Protein AF-A0A820BL66-F1 (afdb_monomer_lite)

InterPro domains:
  IPR003409 MORN repeat [PF02493] (2-18)
  IPR003409 MORN repeat [PF02493] (19-39)
  IPR003409 MORN repeat [PF02493] (42-53)
  IPR003409 MORN repeat [SM00698] (2-15)
  IPR003409 MORN repeat [SM00698] (17-38)

Foldseek 3Di:
DQPAAAAWDWDADPQGKIKTGGDDSNFQAQWIWIADPVRDIDTAGDDRNDDPDD

Sequence (54 aa):
MNNQPNGQGIFTWPDGNRYEGSFKDGKMHGNGVLYYTDGRKYIGNWIYGKSNGP

pLDDT: mean 90.48, std 11.38, range [41.88, 97.69]

Structure (mmCIF, N/CA/C/O backbone):
data_AF-A0A820BL66-F1
#
_entry.id   AF-A0A820BL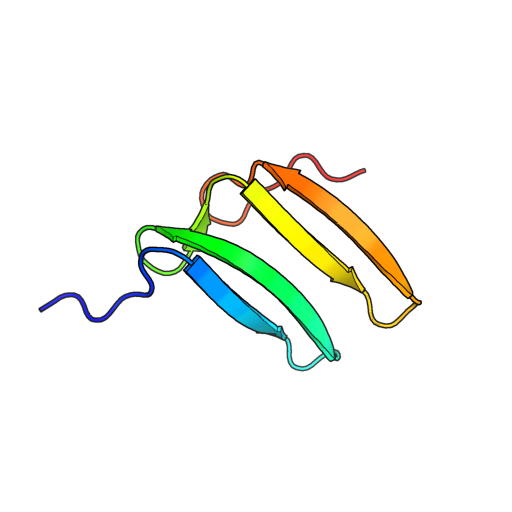66-F1
#
loop_
_atom_site.group_PDB
_atom_site.id
_atom_site.type_symbol
_atom_site.label_atom_id
_atom_site.label_alt_id
_atom_site.label_comp_id
_atom_site.label_asym_id
_atom_site.label_entity_id
_atom_site.label_seq_id
_atom_site.pdbx_PDB_ins_code
_atom_site.Cartn_x
_atom_site.Cartn_y
_atom_site.Cartn_z
_atom_site.occupancy
_atom_site.B_iso_or_equiv
_atom_site.auth_seq_id
_atom_site.auth_comp_id
_atom_site.auth_asym_id
_atom_site.auth_atom_id
_atom_site.pdbx_PDB_model_num
ATOM 1 N N . MET A 1 1 ? -15.549 4.531 19.113 1.00 41.88 1 MET A N 1
ATOM 2 C CA . MET A 1 1 ? -15.029 3.249 18.590 1.00 41.88 1 MET A CA 1
ATOM 3 C C . MET A 1 1 ? -14.475 3.512 17.201 1.00 41.88 1 MET A C 1
ATOM 5 O O . MET A 1 1 ? -15.258 3.755 16.293 1.00 41.88 1 MET A O 1
ATOM 9 N N . ASN A 1 2 ? -13.152 3.557 17.036 1.00 58.97 2 ASN A N 1
ATOM 10 C CA . ASN A 1 2 ? -12.553 3.745 15.713 1.00 58.97 2 ASN A CA 1
ATOM 11 C C . ASN A 1 2 ? -12.532 2.388 15.010 1.00 58.97 2 ASN A C 1
ATOM 13 O O . ASN A 1 2 ? -11.642 1.582 15.253 1.00 58.97 2 ASN A O 1
ATOM 17 N N . ASN A 1 3 ? -13.533 2.129 14.168 1.00 77.94 3 ASN A N 1
ATOM 18 C CA . ASN A 1 3 ? -13.670 0.881 13.411 1.00 77.94 3 ASN A CA 1
ATOM 19 C C . ASN A 1 3 ? -12.748 0.856 12.175 1.00 77.94 3 ASN A C 1
ATOM 21 O O . ASN A 1 3 ? -13.161 0.500 11.074 1.00 77.94 3 ASN A O 1
ATOM 25 N N . GLN A 1 4 ? -11.519 1.347 12.336 1.00 83.88 4 GLN A N 1
ATOM 26 C CA . GLN A 1 4 ? -10.551 1.439 11.253 1.00 83.88 4 GLN A CA 1
ATOM 27 C C . GLN A 1 4 ? -9.755 0.132 11.160 1.00 83.88 4 GLN A C 1
ATOM 29 O O . GLN A 1 4 ? -9.411 -0.436 12.203 1.00 83.88 4 GLN A O 1
ATOM 34 N N . PRO A 1 5 ? -9.422 -0.328 9.942 1.00 85.94 5 PRO A N 1
ATOM 35 C CA . PRO A 1 5 ? -8.528 -1.462 9.751 1.00 85.94 5 PRO A CA 1
ATOM 36 C C . PRO A 1 5 ? -7.215 -1.281 10.524 1.00 85.94 5 PRO A C 1
ATOM 38 O O . PRO A 1 5 ? -6.497 -0.297 10.330 1.00 85.94 5 PRO A O 1
ATOM 41 N N . ASN A 1 6 ? -6.922 -2.236 11.404 1.00 91.62 6 ASN A N 1
ATOM 42 C CA . ASN A 1 6 ? -5.688 -2.331 12.175 1.00 91.62 6 ASN A CA 1
ATOM 43 C C . ASN A 1 6 ? -5.242 -3.798 12.204 1.00 91.62 6 ASN A C 1
ATOM 45 O O . ASN A 1 6 ? -6.067 -4.686 12.412 1.00 91.62 6 ASN A O 1
ATOM 49 N N . GLY A 1 7 ? -3.948 -4.051 12.014 1.00 92.31 7 GLY A N 1
ATOM 50 C CA . GLY A 1 7 ? -3.400 -5.407 11.911 1.00 92.31 7 GLY A CA 1
ATOM 51 C C . GLY A 1 7 ? -3.355 -5.928 10.473 1.00 92.31 7 GLY A C 1
ATOM 52 O O . GLY A 1 7 ? -3.349 -5.145 9.530 1.00 92.31 7 GLY A O 1
ATOM 53 N N . GLN A 1 8 ? -3.256 -7.245 10.294 1.00 96.19 8 GLN A N 1
ATOM 54 C CA . GLN A 1 8 ? -3.154 -7.859 8.964 1.00 96.19 8 GLN A CA 1
ATOM 55 C C . GLN A 1 8 ? -4.490 -7.797 8.220 1.00 96.19 8 GLN A C 1
ATOM 57 O O . GLN A 1 8 ? -5.543 -8.047 8.805 1.00 96.19 8 GLN A O 1
ATOM 62 N N . GLY A 1 9 ? -4.446 -7.507 6.922 1.00 95.50 9 GLY A N 1
ATOM 63 C CA . GLY A 1 9 ? -5.639 -7.446 6.092 1.00 95.50 9 GLY A CA 1
ATOM 64 C C . GLY A 1 9 ? -5.345 -7.543 4.603 1.00 95.50 9 GLY A C 1
ATOM 65 O O . GLY A 1 9 ? -4.194 -7.560 4.160 1.00 95.50 9 GLY A O 1
ATOM 66 N N . ILE A 1 10 ? -6.428 -7.589 3.834 1.00 96.31 10 ILE A N 1
ATOM 67 C CA . ILE A 1 10 ? -6.401 -7.575 2.377 1.00 96.31 10 ILE A CA 1
ATOM 68 C C . ILE A 1 10 ? -7.216 -6.374 1.912 1.00 96.31 10 ILE A C 1
ATOM 70 O O . ILE A 1 10 ? -8.352 -6.192 2.348 1.00 96.31 10 ILE A O 1
ATOM 74 N N . PHE A 1 11 ? -6.641 -5.571 1.023 1.00 94.94 11 PHE A N 1
ATOM 75 C CA . PHE A 1 11 ? -7.343 -4.490 0.346 1.00 94.94 11 PHE A CA 1
ATOM 76 C C . PHE A 1 11 ? -7.295 -4.717 -1.158 1.00 94.94 11 PHE A C 1
ATOM 78 O O . PHE A 1 11 ? -6.216 -4.856 -1.728 1.00 94.94 11 PHE A O 1
ATOM 85 N N . THR A 1 12 ? -8.461 -4.750 -1.792 1.00 96.56 12 THR A N 1
ATOM 86 C CA . THR A 1 12 ? -8.588 -4.914 -3.241 1.00 96.56 12 THR A CA 1
ATOM 87 C C . THR A 1 12 ? -9.117 -3.615 -3.822 1.00 96.56 12 THR A C 1
ATOM 89 O O . THR A 1 12 ? -10.169 -3.129 -3.402 1.00 96.56 12 THR A O 1
ATOM 92 N N . TRP A 1 13 ? -8.384 -3.041 -4.769 1.00 94.94 13 TRP A N 1
ATOM 93 C CA . TRP A 1 13 ? -8.819 -1.855 -5.497 1.00 94.94 13 TRP A CA 1
ATOM 94 C C . TRP A 1 13 ? -9.812 -2.234 -6.608 1.00 94.94 13 TRP A C 1
ATOM 96 O O . TRP A 1 13 ? -9.793 -3.367 -7.093 1.00 94.94 13 TRP A O 1
ATOM 106 N N . PRO A 1 14 ? -10.663 -1.294 -7.063 1.00 97.00 14 PRO A N 1
ATOM 107 C CA . PRO A 1 14 ? -11.583 -1.538 -8.178 1.00 97.00 14 PRO A CA 1
ATOM 108 C C . PRO A 1 14 ? -10.897 -1.908 -9.501 1.00 97.00 14 PRO A C 1
ATOM 110 O O . PRO A 1 14 ? -11.518 -2.536 -10.351 1.00 97.00 14 PRO A O 1
ATOM 113 N N . ASP A 1 15 ? -9.629 -1.526 -9.676 1.00 94.62 15 ASP A N 1
ATOM 114 C CA . ASP A 1 15 ? -8.805 -1.879 -10.839 1.00 94.62 15 ASP A CA 1
ATOM 115 C C . ASP A 1 15 ? -8.273 -3.325 -10.793 1.00 94.62 15 ASP A C 1
ATOM 117 O O . ASP A 1 15 ? -7.631 -3.768 -11.742 1.00 94.62 15 ASP A O 1
ATOM 121 N N . GLY A 1 16 ? -8.551 -4.059 -9.709 1.00 96.25 16 GLY A N 1
ATOM 122 C CA . GLY A 1 16 ? -8.131 -5.439 -9.479 1.00 96.25 16 GLY A CA 1
ATOM 123 C C . GLY A 1 16 ? -6.779 -5.586 -8.779 1.00 96.25 16 GLY A C 1
ATOM 124 O O . GLY A 1 16 ? -6.396 -6.711 -8.453 1.00 96.25 16 GLY A O 1
ATOM 125 N N . ASN A 1 17 ? -6.061 -4.490 -8.508 1.00 96.69 17 ASN A N 1
ATOM 126 C CA . ASN A 1 17 ? -4.855 -4.548 -7.689 1.00 96.69 17 ASN A CA 1
ATOM 127 C C . ASN A 1 17 ? -5.218 -5.028 -6.278 1.00 96.69 17 ASN A C 1
ATOM 129 O O . ASN A 1 17 ? -6.316 -4.772 -5.774 1.00 96.69 17 ASN A O 1
ATOM 133 N N . ARG A 1 18 ? -4.293 -5.719 -5.612 1.00 97.50 18 ARG A N 1
ATOM 134 C CA . ARG A 1 18 ? -4.526 -6.290 -4.281 1.00 97.50 18 ARG A CA 1
ATOM 135 C C . ARG A 1 18 ? -3.333 -6.055 -3.379 1.00 97.50 18 ARG A C 1
ATOM 137 O O . ARG A 1 18 ? -2.222 -6.425 -3.722 1.00 97.50 18 ARG A O 1
ATOM 144 N N . TYR A 1 19 ? -3.561 -5.499 -2.201 1.00 96.38 19 TYR A N 1
ATOM 145 C CA . TYR A 1 19 ? -2.569 -5.405 -1.144 1.00 96.38 19 TYR A CA 1
ATOM 146 C C . TYR A 1 19 ? -2.873 -6.432 -0.066 1.00 96.38 19 TYR A C 1
ATOM 148 O O . TYR A 1 19 ? -4.004 -6.5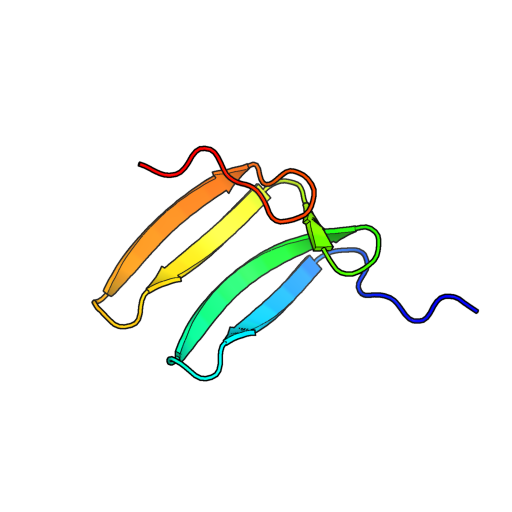32 0.405 1.00 96.38 19 TYR A O 1
ATOM 156 N N . GLU A 1 20 ? -1.850 -7.165 0.344 1.00 97.69 20 GLU A N 1
ATOM 157 C CA . GLU A 1 20 ? -1.878 -8.067 1.485 1.00 97.69 20 GLU A CA 1
ATOM 158 C C . GLU A 1 20 ? -0.813 -7.620 2.477 1.00 97.69 20 GLU A C 1
ATOM 160 O O . GLU A 1 20 ? 0.378 -7.627 2.161 1.00 97.69 20 GLU A O 1
ATOM 165 N N . GLY A 1 21 ? -1.217 -7.219 3.676 1.00 96.38 21 GLY A N 1
ATOM 166 C CA . GLY A 1 21 ? -0.256 -6.810 4.687 1.00 96.38 21 GLY A CA 1
ATOM 167 C C . GLY A 1 21 ? -0.878 -6.077 5.855 1.00 96.38 21 GLY A C 1
ATOM 168 O O . GLY A 1 21 ? -2.091 -6.084 6.066 1.00 96.38 21 GLY A O 1
ATOM 169 N N . SER A 1 22 ? -0.014 -5.425 6.622 1.00 95.81 22 SER A N 1
ATOM 170 C CA . SER A 1 22 ? -0.423 -4.714 7.824 1.00 95.81 22 SER A CA 1
ATOM 171 C C . SER A 1 22 ? -1.124 -3.386 7.504 1.00 95.81 22 SER A C 1
ATOM 173 O O . SER A 1 22 ? -0.805 -2.693 6.531 1.00 95.81 22 SER A O 1
ATOM 175 N N . PHE A 1 23 ? -2.071 -3.030 8.368 1.00 95.19 23 PHE A N 1
ATOM 176 C CA . PHE A 1 23 ? -2.813 -1.779 8.400 1.00 95.19 23 PHE A CA 1
ATOM 177 C C . PHE A 1 23 ? -2.676 -1.118 9.767 1.00 95.19 23 PHE A C 1
ATOM 179 O O . PHE A 1 23 ? -2.602 -1.786 10.803 1.00 95.19 23 PHE A O 1
ATOM 186 N N . LYS A 1 24 ? -2.678 0.210 9.758 1.00 94.00 24 LYS A N 1
ATOM 187 C CA . LYS A 1 24 ? -2.724 1.060 10.939 1.00 94.00 24 LYS A CA 1
ATOM 188 C C . LYS A 1 24 ? -3.598 2.267 10.633 1.00 94.00 24 LYS A C 1
ATOM 190 O O . LYS A 1 24 ? -3.364 2.944 9.630 1.00 94.00 24 LYS A O 1
ATOM 195 N N . ASP A 1 25 ? -4.598 2.514 11.471 1.00 92.25 25 ASP A N 1
ATOM 196 C CA . ASP A 1 25 ? -5.544 3.627 11.310 1.00 92.25 25 ASP A CA 1
ATOM 197 C C . ASP A 1 25 ? -6.172 3.666 9.899 1.00 92.25 25 ASP A C 1
ATOM 199 O O . ASP A 1 25 ? -6.250 4.699 9.230 1.00 92.25 25 ASP A O 1
ATOM 203 N N . GLY A 1 26 ? -6.542 2.485 9.389 1.00 91.31 26 GLY A N 1
ATOM 204 C CA . GLY A 1 26 ? -7.168 2.318 8.077 1.00 91.31 26 GLY A CA 1
ATOM 205 C C . GLY A 1 26 ? -6.242 2.515 6.879 1.00 91.31 26 GLY A C 1
ATOM 206 O O . GLY A 1 26 ? -6.710 2.489 5.744 1.00 91.31 26 GLY A O 1
ATOM 207 N N . LYS A 1 27 ? -4.936 2.684 7.099 1.00 93.19 27 LYS A N 1
ATOM 208 C CA . LYS A 1 27 ? -3.937 2.834 6.037 1.00 93.19 27 LYS A CA 1
AT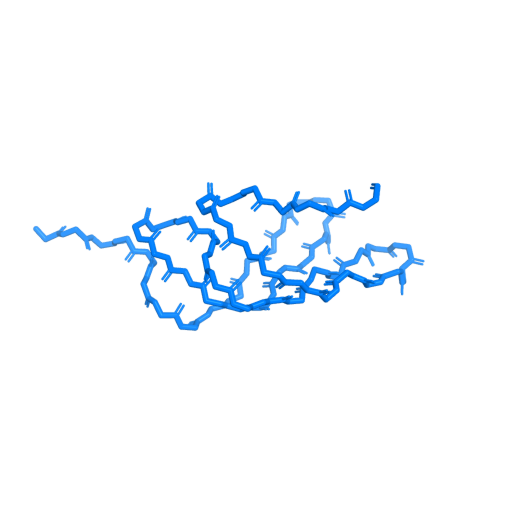OM 209 C C . LYS A 1 27 ? -2.960 1.671 6.041 1.00 93.19 27 LYS A C 1
ATOM 211 O O . LYS A 1 27 ? -2.605 1.163 7.099 1.00 93.19 27 LYS A O 1
ATOM 216 N N . MET A 1 28 ? -2.472 1.294 4.861 1.00 94.94 28 MET A N 1
ATOM 217 C CA . MET A 1 28 ? -1.397 0.306 4.722 1.00 94.94 28 MET A CA 1
ATOM 218 C C . MET A 1 28 ? -0.162 0.770 5.505 1.00 94.94 28 MET A C 1
ATOM 220 O O . MET A 1 28 ? 0.274 1.919 5.365 1.00 94.94 28 MET A O 1
ATOM 224 N N . HIS A 1 29 ? 0.382 -0.093 6.355 1.00 95.69 29 HIS A N 1
ATOM 225 C CA . HIS A 1 29 ? 1.502 0.237 7.228 1.00 95.69 29 HIS A CA 1
ATOM 226 C C . HIS A 1 29 ? 2.300 -1.016 7.590 1.00 95.69 29 HIS A C 1
ATOM 228 O O . HIS A 1 29 ? 1.700 -2.030 7.898 1.00 95.69 29 HIS A O 1
ATOM 234 N N . GLY A 1 30 ? 3.628 -0.953 7.647 1.00 93.69 30 GLY A N 1
ATOM 235 C CA . GLY A 1 30 ? 4.483 -2.112 7.900 1.00 93.69 30 GLY A CA 1
ATOM 236 C C . GLY A 1 30 ? 4.713 -2.955 6.645 1.00 93.69 30 GLY A C 1
ATOM 237 O O . GLY A 1 30 ? 4.664 -2.451 5.529 1.00 93.69 30 GLY A O 1
ATOM 238 N N . ASN A 1 31 ? 5.021 -4.239 6.815 1.00 95.25 31 ASN A N 1
ATOM 239 C CA . ASN A 1 31 ? 5.321 -5.114 5.682 1.00 95.25 31 ASN A CA 1
ATOM 240 C C . ASN A 1 31 ? 4.043 -5.510 4.935 1.00 95.25 31 ASN A C 1
ATOM 242 O O . ASN A 1 31 ? 3.038 -5.858 5.562 1.00 95.25 31 ASN A O 1
ATOM 246 N N . GLY A 1 32 ? 4.114 -5.505 3.606 1.00 96.12 32 GLY A N 1
ATOM 247 C CA . GLY A 1 32 ? 3.028 -5.975 2.760 1.00 96.12 32 GLY A CA 1
ATOM 248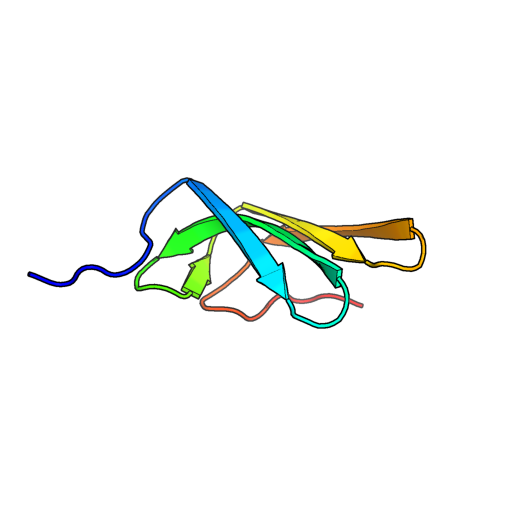 C C . GLY A 1 32 ? 3.451 -6.229 1.318 1.00 96.12 32 GLY A C 1
ATOM 249 O O . GLY A 1 32 ? 4.535 -5.835 0.876 1.00 96.12 32 GLY A O 1
ATOM 250 N N . VAL A 1 33 ? 2.568 -6.908 0.596 1.00 97.19 33 VAL A N 1
ATOM 251 C CA . VAL A 1 33 ? 2.720 -7.284 -0.806 1.00 97.19 33 VAL A CA 1
ATOM 252 C C . VAL A 1 33 ? 1.596 -6.647 -1.608 1.00 97.19 33 VAL A C 1
ATOM 254 O O . VAL A 1 33 ? 0.426 -6.887 -1.330 1.00 97.19 33 VAL A O 1
ATOM 257 N N . LEU A 1 34 ? 1.951 -5.841 -2.605 1.00 96.44 34 LEU A N 1
ATOM 258 C CA . LEU A 1 34 ? 1.024 -5.315 -3.600 1.00 96.44 34 LEU A CA 1
ATOM 259 C C . LEU A 1 34 ? 1.124 -6.163 -4.866 1.00 96.44 34 LEU A C 1
ATOM 261 O O . LEU A 1 34 ? 2.175 -6.209 -5.500 1.00 96.44 34 LEU A O 1
ATOM 265 N N . TYR A 1 35 ? 0.034 -6.825 -5.219 1.00 96.88 35 TYR A N 1
ATOM 266 C CA . TYR A 1 35 ? -0.160 -7.560 -6.456 1.00 96.88 35 TYR A CA 1
ATOM 267 C C . TYR A 1 35 ? -0.818 -6.639 -7.474 1.00 96.88 35 TYR A C 1
ATOM 269 O O . TYR A 1 35 ? -1.876 -6.062 -7.207 1.00 96.88 35 TYR A O 1
ATOM 277 N N . TYR A 1 36 ? -0.187 -6.524 -8.633 1.00 96.12 36 TYR A N 1
ATOM 278 C CA . TYR A 1 36 ? -0.727 -5.803 -9.770 1.00 96.12 36 TYR A CA 1
ATOM 279 C C . TYR A 1 36 ? -1.485 -6.761 -10.685 1.00 96.12 36 TYR A C 1
ATOM 281 O O . TYR A 1 36 ? -1.131 -7.937 -10.808 1.00 96.12 36 TYR A O 1
ATOM 289 N N . THR A 1 37 ? -2.509 -6.259 -11.368 1.00 96.31 37 THR A N 1
ATOM 290 C CA . THR A 1 37 ? -3.277 -7.056 -12.339 1.00 96.31 37 THR A CA 1
ATOM 291 C C . THR A 1 37 ? -2.463 -7.515 -13.547 1.00 96.31 37 THR A C 1
ATOM 293 O O . THR A 1 37 ? -2.813 -8.511 -14.172 1.00 96.31 37 THR A O 1
ATOM 296 N N . ASP A 1 38 ? -1.343 -6.852 -13.840 1.00 95.00 38 ASP A N 1
ATOM 297 C CA . ASP A 1 38 ? -0.381 -7.258 -14.872 1.00 95.00 38 ASP A CA 1
ATOM 298 C C . ASP A 1 38 ? 0.554 -8.409 -14.440 1.00 95.00 38 ASP A C 1
ATOM 300 O O . ASP A 1 38 ? 1.443 -8.810 -15.192 1.00 95.00 38 ASP A O 1
ATOM 304 N N . GLY A 1 39 ? 0.364 -8.951 -13.232 1.00 94.31 39 GLY A N 1
ATOM 305 C CA . GLY A 1 39 ? 1.149 -10.054 -12.682 1.00 94.31 39 GLY A CA 1
ATOM 306 C C . GLY A 1 39 ? 2.427 -9.623 -11.962 1.00 94.31 39 GLY A C 1
ATOM 307 O O . GLY A 1 39 ? 3.092 -10.464 -11.348 1.00 94.31 39 GLY A O 1
ATOM 308 N N . ARG A 1 40 ? 2.781 -8.330 -11.968 1.00 95.94 40 ARG A N 1
ATOM 309 C CA . ARG A 1 40 ? 3.865 -7.824 -11.119 1.00 95.94 40 ARG A CA 1
ATOM 310 C C . ARG A 1 40 ? 3.460 -7.892 -9.651 1.00 95.94 40 ARG A C 1
ATOM 312 O O . ARG A 1 40 ? 2.287 -7.833 -9.285 1.00 95.94 40 ARG A O 1
ATOM 319 N N . LYS A 1 41 ? 4.467 -7.946 -8.782 1.00 95.31 41 LYS A N 1
ATOM 320 C CA . LYS A 1 41 ? 4.283 -7.764 -7.343 1.00 95.31 41 LYS A CA 1
ATOM 321 C C . LYS A 1 41 ? 5.348 -6.846 -6.774 1.00 95.31 41 LYS A C 1
ATOM 323 O O . LYS A 1 41 ? 6.509 -6.916 -7.171 1.00 95.31 41 LYS A O 1
ATOM 328 N N . TYR A 1 42 ? 4.953 -6.025 -5.816 1.00 94.69 42 TYR A N 1
ATOM 329 C CA . TYR A 1 42 ? 5.852 -5.227 -5.002 1.00 94.69 42 TYR A CA 1
ATOM 330 C C . TYR A 1 42 ? 5.815 -5.743 -3.569 1.00 94.69 42 TYR A C 1
ATOM 332 O O . TYR A 1 42 ? 4.753 -5.802 -2.955 1.00 94.69 42 TYR A O 1
ATOM 340 N N . ILE A 1 43 ? 6.977 -6.116 -3.042 1.00 95.56 43 ILE A N 1
ATOM 341 C CA . ILE A 1 43 ? 7.148 -6.540 -1.653 1.00 95.56 43 ILE A CA 1
ATOM 342 C C . ILE A 1 43 ? 7.949 -5.444 -0.967 1.00 95.56 43 ILE A C 1
ATOM 344 O O . ILE A 1 43 ? 9.068 -5.149 -1.384 1.00 95.56 43 ILE A O 1
ATOM 348 N N . GLY A 1 44 ? 7.385 -4.832 0.070 1.00 94.44 44 GLY A N 1
ATOM 349 C CA . GLY A 1 44 ? 8.052 -3.718 0.725 1.00 94.44 44 GLY A CA 1
ATOM 350 C C . GLY A 1 44 ? 7.400 -3.284 2.023 1.00 94.44 44 GLY A C 1
ATOM 351 O O . GLY A 1 44 ? 6.408 -3.855 2.484 1.00 94.44 44 GLY A O 1
ATOM 352 N N . ASN A 1 45 ? 7.997 -2.254 2.616 1.00 94.69 45 ASN A N 1
ATOM 353 C CA . ASN A 1 45 ? 7.476 -1.611 3.808 1.00 94.69 45 ASN A CA 1
ATOM 354 C C . ASN A 1 45 ? 6.632 -0.388 3.426 1.00 94.69 45 ASN A C 1
ATOM 356 O O . ASN A 1 45 ? 7.011 0.403 2.561 1.00 94.69 45 ASN A O 1
ATOM 360 N N . TRP A 1 46 ? 5.489 -0.249 4.085 1.00 94.00 46 TRP A N 1
ATOM 361 C CA . TRP A 1 46 ? 4.492 0.781 3.855 1.00 94.00 46 TRP A CA 1
ATOM 362 C C . TRP A 1 46 ? 4.414 1.704 5.064 1.00 94.00 46 TRP A C 1
ATOM 364 O O . TRP A 1 46 ? 4.401 1.261 6.210 1.00 94.00 46 TRP A O 1
ATOM 374 N N . ILE A 1 47 ? 4.311 3.006 4.824 1.00 93.19 47 ILE A N 1
ATOM 375 C CA . ILE A 1 47 ? 4.148 4.015 5.867 1.00 93.19 47 ILE A CA 1
ATOM 376 C C . ILE A 1 47 ? 2.916 4.844 5.520 1.00 93.19 47 ILE A C 1
ATOM 378 O O . ILE A 1 47 ? 2.963 5.760 4.700 1.00 93.19 47 ILE A O 1
ATOM 382 N N . TYR A 1 48 ? 1.788 4.495 6.143 1.00 88.75 48 TYR A N 1
ATOM 383 C CA . TYR A 1 48 ? 0.505 5.194 5.998 1.00 88.75 48 TYR A CA 1
ATOM 384 C C . TYR A 1 48 ? 0.053 5.347 4.537 1.00 88.75 48 TYR A C 1
ATOM 386 O O . TYR A 1 48 ? -0.372 6.420 4.106 1.00 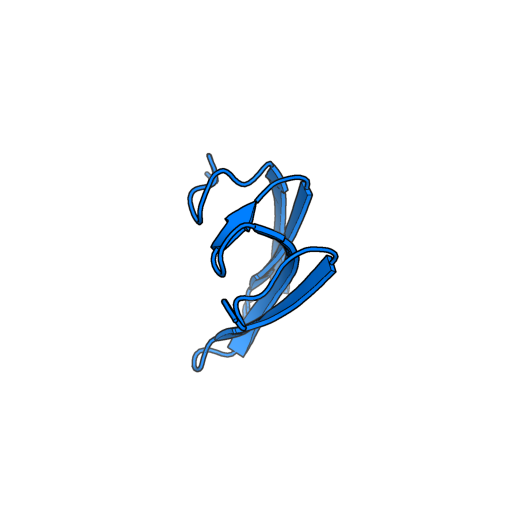88.75 48 TYR A O 1
ATOM 394 N N . GLY A 1 49 ? 0.133 4.256 3.777 1.00 84.88 49 GLY A N 1
ATOM 395 C CA . GLY A 1 49 ? -0.289 4.190 2.379 1.00 84.88 49 GLY A CA 1
ATOM 396 C C . GLY A 1 49 ? 0.781 4.589 1.365 1.00 84.88 49 GLY A C 1
ATOM 397 O O . GLY A 1 49 ? 0.535 4.471 0.170 1.00 84.88 49 GLY A O 1
ATOM 398 N N . LYS A 1 50 ? 1.963 5.024 1.812 1.00 86.38 50 LYS A N 1
ATOM 399 C CA . LYS A 1 50 ? 3.106 5.296 0.936 1.00 86.38 50 LYS A CA 1
ATOM 400 C C . LYS A 1 50 ? 4.118 4.164 1.031 1.00 86.38 50 LYS A C 1
ATOM 402 O O . LYS A 1 50 ? 4.492 3.766 2.132 1.00 86.38 50 LYS A O 1
ATOM 407 N N . SER A 1 51 ? 4.582 3.684 -0.107 1.00 86.38 51 SER A N 1
ATOM 408 C CA . SER A 1 51 ? 5.760 2.829 -0.222 1.00 86.38 51 SER A CA 1
ATOM 409 C C . SER A 1 51 ? 6.779 3.530 -1.111 1.00 86.38 51 SER A C 1
ATOM 411 O O . SER A 1 51 ? 6.412 4.320 -1.980 1.00 86.38 51 SER A O 1
ATOM 413 N N . ASN A 1 52 ? 8.063 3.241 -0.904 1.00 75.06 52 ASN A N 1
ATOM 414 C CA . ASN A 1 52 ? 9.127 3.671 -1.817 1.00 75.06 52 ASN A CA 1
ATOM 415 C C . ASN A 1 52 ? 9.215 2.692 -2.995 1.00 75.06 52 ASN A C 1
ATOM 417 O O . ASN A 1 52 ? 10.272 2.125 -3.266 1.00 75.06 52 ASN A O 1
ATOM 421 N N . GLY A 1 53 ? 8.068 2.397 -3.610 1.00 63.44 53 GLY A N 1
ATOM 422 C CA . GLY A 1 53 ? 8.022 1.586 -4.817 1.00 63.44 53 GLY A CA 1
ATOM 423 C C . GLY A 1 53 ? 8.797 2.253 -5.959 1.00 63.44 53 GLY A C 1
ATOM 424 O O . GLY A 1 53 ? 8.969 3.472 -5.923 1.00 63.44 53 GLY A O 1
ATOM 425 N N . PRO A 1 54 ? 9.306 1.460 -6.916 1.00 53.81 54 PRO A N 1
ATOM 426 C CA . PRO A 1 54 ? 10.014 1.971 -8.088 1.00 53.81 54 PRO A CA 1
ATOM 427 C C . PRO A 1 54 ? 9.150 2.897 -8.952 1.00 53.81 54 PRO A C 1
ATOM 429 O O . PRO A 1 54 ? 7.906 2.735 -8.938 1.00 53.81 54 PRO A O 1
#

Secondary structure (DSSP, 8-state):
------EEEEEE-TTS-EEEEEEETTEEEEEEEEEPTTS-EEEEEEETTEE---

Radius of gyrat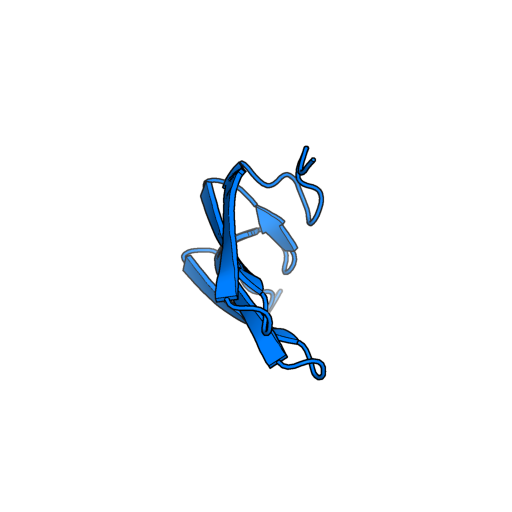ion: 11.01 Å; chains: 1; bounding box: 25×15×34 Å

Organism: NCBI:txid392033